Protein AF-A0A7X2CHA8-F1 (afdb_monomer)

Solvent-accessible surface area (backbone atoms only — not comparable to full-atom values): 5179 Å² total; per-residue (Å²): 128,92,78,74,70,72,36,65,40,58,51,26,51,75,64,74,45,67,42,48,70,70,47,46,53,48,45,53,74,69,47,77,62,49,55,95,88,59,5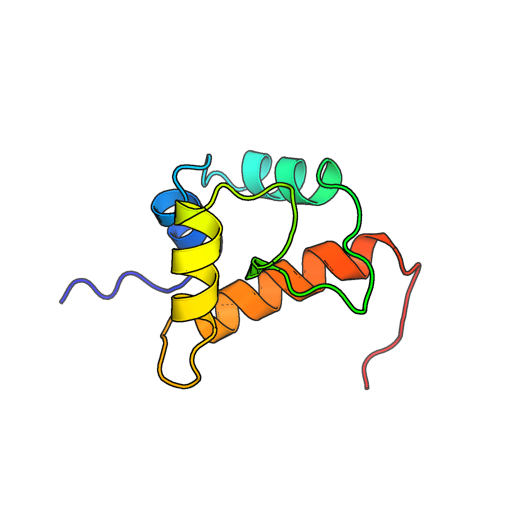3,70,45,72,40,86,90,49,51,76,68,44,20,49,53,42,53,58,25,58,34,92,89,30,77,38,26,65,43,54,48,51,53,41,50,58,33,44,45,76,70,53,89,80,79,82,88,129

Foldseek 3Di:
DPPPQQAQLVLCVVLVHHSDPVRLVVCLVVPAQDDPVDQPLRDPVGDPVNSVVLVVCCPPPHSNVVNSVVSNCSSNCVVDDDDDDD

Organism: NCBI:txid1608996

Nearest PDB structures (foldseek):
  2kp6-assembly1_A  TM=8.493E-01  e=4.875E-05  Chromobacterium violaceum

Sequence (86 aa):
MDDTPATLQTLFEQLGLDADQASIDAFILNTPTLAKDVKLADAPFWTPAQSQFLREGLAADSKWAIVIDDLNQLLHQIDEPNQPLH

Radius of gyration: 12.99 Å; Cα contacts (8 Å, |Δi|>4): 76; chains: 1; bounding box: 37×33×29 Å

InterPro domains:
  IPR021250 Protein of unknown function DUF2789 [PF10982] (1-75)
  IPR038086 DUF2789 superfamily [G3DSA:1.10.10.1130] (1-80)

Mean predicted aligned error: 6.27 Å

pLDDT: mean 83.78, std 13.81, range [42.19, 94.94]

Secondary structure (DSSP, 8-state):
-------HHHHHHHHTS--SHHHHHHHHHHSPPPPTTS-GGG-TTS-HHHHHHHHHHTSTT-TTHHHHHHHHHHHHHTT-S-----

Structure (mmCIF, N/CA/C/O backbone):
data_AF-A0A7X2CHA8-F1
#
_entry.id   AF-A0A7X2CHA8-F1
#
loop_
_atom_site.group_PDB
_atom_site.id
_atom_site.type_symbol
_atom_site.label_atom_id
_atom_site.label_alt_id
_atom_site.label_comp_id
_atom_site.label_asym_id
_atom_site.label_entity_id
_atom_site.label_seq_id
_atom_site.pdbx_PDB_ins_code
_atom_site.Cartn_x
_atom_site.Cartn_y
_atom_site.Cartn_z
_atom_site.occupancy
_atom_site.B_iso_or_equiv
_atom_site.auth_seq_id
_atom_site.auth_comp_id
_atom_site.auth_asym_id
_atom_site.auth_atom_id
_atom_site.pdbx_PDB_model_num
ATOM 1 N N . MET A 1 1 ? 25.141 -2.311 -11.836 1.00 54.84 1 MET A N 1
ATOM 2 C CA . MET A 1 1 ? 23.693 -2.441 -12.072 1.00 54.84 1 MET A CA 1
ATOM 3 C C . MET A 1 1 ? 23.054 -2.261 -10.716 1.00 54.84 1 MET A C 1
ATOM 5 O O . MET A 1 1 ? 23.578 -2.820 -9.762 1.00 54.84 1 MET A O 1
ATOM 9 N N . ASP A 1 2 ? 22.065 -1.380 -10.603 1.00 55.50 2 ASP A N 1
ATOM 10 C CA . ASP A 1 2 ? 21.322 -1.216 -9.354 1.00 55.50 2 ASP A CA 1
ATOM 11 C C . ASP A 1 2 ? 20.340 -2.393 -9.259 1.00 55.50 2 ASP A C 1
ATOM 13 O O . ASP A 1 2 ? 19.186 -2.306 -9.670 1.00 55.50 2 ASP A O 1
ATOM 17 N N . ASP A 1 3 ? 20.859 -3.551 -8.848 1.00 67.81 3 ASP A N 1
ATOM 18 C CA . ASP A 1 3 ? 20.087 -4.759 -8.540 1.00 67.81 3 ASP A CA 1
ATOM 19 C C . ASP A 1 3 ? 19.436 -4.592 -7.165 1.00 67.81 3 ASP A C 1
ATOM 21 O O . ASP A 1 3 ? 19.634 -5.400 -6.259 1.00 67.81 3 ASP A O 1
ATOM 25 N N . THR A 1 4 ? 18.703 -3.495 -6.968 1.00 72.75 4 THR A N 1
ATOM 26 C CA . THR A 1 4 ? 17.948 -3.316 -5.733 1.00 72.75 4 THR A CA 1
ATOM 27 C C . THR A 1 4 ? 16.841 -4.374 -5.716 1.00 72.75 4 THR A C 1
ATOM 29 O O . THR A 1 4 ? 15.964 -4.352 -6.592 1.00 72.75 4 THR A O 1
ATOM 32 N N . PRO A 1 5 ? 16.892 -5.338 -4.777 1.00 79.88 5 PRO A N 1
ATOM 33 C CA . PRO A 1 5 ? 15.947 -6.438 -4.747 1.00 79.88 5 PRO A CA 1
ATOM 34 C C . PRO A 1 5 ? 14.560 -5.896 -4.416 1.00 79.88 5 PRO A C 1
ATOM 36 O O . PRO A 1 5 ? 14.404 -5.095 -3.494 1.00 79.88 5 PRO A O 1
ATOM 39 N N . ALA A 1 6 ? 13.548 -6.359 -5.148 1.00 86.06 6 ALA A N 1
ATOM 40 C CA . ALA A 1 6 ? 12.167 -6.066 -4.808 1.00 86.06 6 ALA A CA 1
ATOM 41 C C . ALA A 1 6 ? 11.855 -6.749 -3.466 1.00 86.06 6 ALA A C 1
ATOM 43 O O . ALA A 1 6 ? 11.741 -7.969 -3.378 1.00 86.06 6 ALA A O 1
ATOM 44 N N . THR A 1 7 ? 11.762 -5.944 -2.414 1.00 92.88 7 THR A N 1
ATOM 45 C CA . THR A 1 7 ? 11.448 -6.347 -1.037 1.00 92.88 7 THR A CA 1
ATOM 46 C C . THR A 1 7 ? 10.395 -5.413 -0.451 1.00 92.88 7 THR A C 1
ATOM 48 O O . THR A 1 7 ? 10.217 -4.300 -0.955 1.00 92.88 7 THR A O 1
ATOM 51 N N . LEU A 1 8 ? 9.722 -5.823 0.629 1.00 91.62 8 LEU A N 1
ATOM 52 C CA . LEU A 1 8 ? 8.724 -4.982 1.305 1.00 91.62 8 LEU A CA 1
ATOM 53 C C . LEU A 1 8 ? 9.296 -3.618 1.710 1.00 91.62 8 LEU A C 1
ATOM 55 O O . LEU A 1 8 ? 8.640 -2.607 1.496 1.00 91.62 8 LEU A O 1
ATOM 59 N N . GLN A 1 9 ? 10.542 -3.580 2.193 1.00 93.69 9 GLN A N 1
ATOM 60 C CA . GLN A 1 9 ? 11.238 -2.334 2.528 1.00 93.69 9 GLN A CA 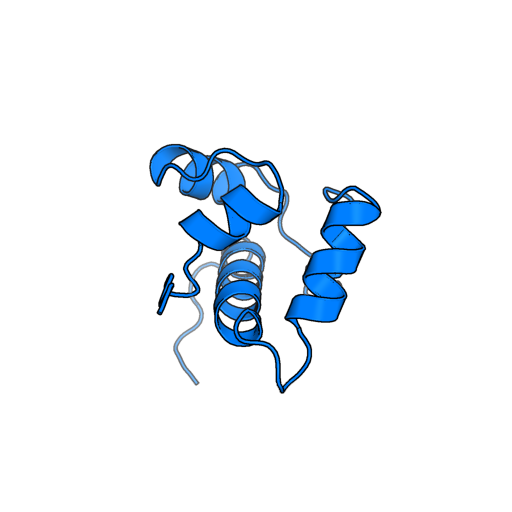1
ATOM 61 C C . GLN A 1 9 ? 11.288 -1.405 1.311 1.00 93.69 9 GLN A C 1
ATOM 63 O O . GLN A 1 9 ? 10.717 -0.321 1.328 1.00 93.69 9 GLN A O 1
ATOM 68 N N . THR A 1 10 ? 11.842 -1.885 0.197 1.00 92.94 10 THR A N 1
ATOM 69 C CA . THR A 1 10 ? 11.952 -1.081 -1.028 1.00 92.94 10 THR A CA 1
ATOM 70 C C . THR A 1 10 ? 10.590 -0.696 -1.614 1.00 92.94 10 THR A C 1
ATOM 72 O O . THR A 1 10 ? 10.459 0.375 -2.196 1.00 92.94 10 THR A O 1
ATOM 75 N N . LEU A 1 11 ? 9.556 -1.532 -1.441 1.00 93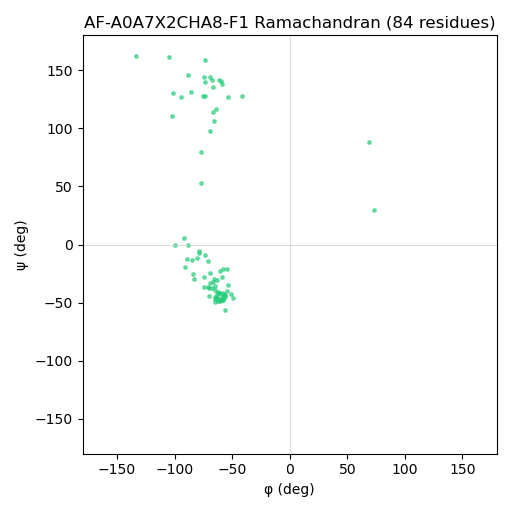.06 11 LEU A N 1
ATOM 76 C CA . LEU A 1 11 ? 8.186 -1.209 -1.840 1.00 93.06 11 LEU A CA 1
ATOM 77 C C . LEU A 1 11 ? 7.652 -0.035 -1.010 1.00 93.06 11 LEU A C 1
ATOM 79 O O . LEU A 1 11 ? 7.120 0.916 -1.575 1.00 93.06 11 LEU A O 1
ATOM 83 N N . PHE A 1 12 ? 7.835 -0.073 0.310 1.00 93.44 12 PHE A N 1
ATOM 84 C CA . PHE A 1 12 ? 7.428 1.000 1.216 1.00 93.44 12 PHE A CA 1
ATOM 85 C C . PHE A 1 12 ? 8.173 2.302 0.911 1.00 93.44 12 PHE A C 1
ATOM 87 O O . PHE A 1 12 ? 7.530 3.347 0.830 1.00 93.44 12 PHE A O 1
ATOM 94 N N . GLU A 1 13 ? 9.474 2.242 0.608 1.00 93.12 13 GLU A N 1
ATOM 95 C CA . GLU A 1 13 ? 10.239 3.414 0.160 1.00 93.12 13 GLU A CA 1
ATOM 96 C C . GLU A 1 13 ? 9.637 4.039 -1.110 1.00 93.12 13 GLU A C 1
ATOM 98 O O . GLU A 1 13 ? 9.481 5.258 -1.181 1.00 93.12 13 GLU A O 1
ATOM 103 N N . GLN A 1 14 ? 9.244 3.226 -2.103 1.00 92.69 14 GLN A N 1
ATOM 104 C CA . GLN A 1 14 ? 8.594 3.728 -3.326 1.00 92.69 14 GLN A CA 1
ATOM 105 C C . GLN A 1 14 ? 7.204 4.320 -3.061 1.00 92.69 14 GLN A C 1
ATOM 107 O O . GLN A 1 14 ? 6.795 5.265 -3.736 1.00 92.69 14 GLN A O 1
ATOM 112 N N . LEU A 1 15 ? 6.481 3.786 -2.077 1.00 92.31 15 LEU A N 1
ATOM 113 C CA . LEU A 1 15 ? 5.181 4.305 -1.648 1.00 92.31 15 LEU A CA 1
ATOM 114 C C . LEU A 1 15 ? 5.303 5.552 -0.754 1.00 92.31 15 LEU A C 1
ATOM 116 O O . LEU A 1 15 ? 4.281 6.176 -0.458 1.00 92.31 15 LEU A O 1
ATOM 120 N N . GLY A 1 16 ? 6.518 5.929 -0.341 1.00 92.62 16 GLY A N 1
ATOM 121 C CA . GLY A 1 16 ? 6.773 7.041 0.576 1.00 92.62 16 GLY A CA 1
ATOM 122 C C . GLY A 1 16 ? 6.392 6.738 2.028 1.00 92.62 16 GLY A C 1
ATOM 123 O O . GLY A 1 16 ? 5.989 7.645 2.753 1.00 92.62 16 GLY A O 1
ATOM 124 N N . LEU A 1 17 ? 6.466 5.468 2.426 1.00 92.50 17 LEU A N 1
ATOM 125 C CA . LEU A 1 17 ? 6.216 4.976 3.780 1.00 92.50 17 LEU A CA 1
ATOM 126 C C . LEU A 1 17 ? 7.536 4.630 4.474 1.00 92.50 17 LEU A C 1
ATOM 128 O O . LEU A 1 17 ? 8.552 4.388 3.821 1.00 92.50 17 LEU A O 1
ATOM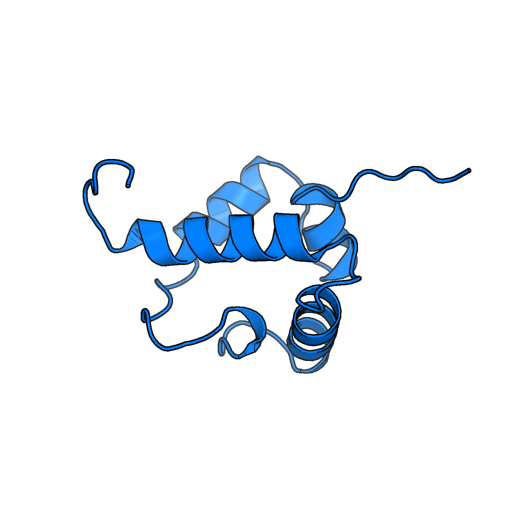 132 N N . ASP A 1 18 ? 7.498 4.541 5.801 1.00 94.06 18 ASP A N 1
ATOM 133 C CA . ASP A 1 18 ? 8.625 4.055 6.590 1.00 94.06 18 ASP A CA 1
ATOM 134 C C . ASP A 1 18 ? 8.918 2.582 6.267 1.00 94.06 18 ASP A C 1
ATOM 136 O O . ASP A 1 18 ? 8.097 1.694 6.506 1.00 94.06 18 ASP A O 1
ATOM 140 N N . ALA A 1 19 ? 10.106 2.335 5.721 1.00 92.94 19 ALA A N 1
ATOM 141 C CA . ALA A 1 19 ? 10.544 1.033 5.233 1.00 92.94 19 ALA A CA 1
ATOM 142 C C . ALA A 1 19 ? 11.283 0.186 6.278 1.00 92.94 19 ALA A C 1
ATOM 144 O O . ALA A 1 19 ? 11.789 -0.886 5.957 1.00 92.94 19 ALA A O 1
ATOM 145 N N . ASP A 1 20 ? 11.360 0.645 7.526 1.00 93.31 20 ASP A N 1
ATOM 146 C CA . ASP A 1 20 ? 11.919 -0.140 8.619 1.00 93.31 20 ASP A CA 1
ATOM 147 C C . ASP A 1 20 ? 11.009 -1.322 8.965 1.00 93.31 20 ASP A C 1
ATOM 149 O O . ASP A 1 20 ? 9.783 -1.198 8.995 1.00 93.31 20 ASP A O 1
ATOM 153 N N . GLN A 1 21 ? 11.603 -2.461 9.330 1.00 89.56 21 GLN A N 1
ATOM 154 C CA . GLN A 1 21 ? 10.857 -3.675 9.686 1.00 89.56 21 GLN A CA 1
ATOM 155 C C . GLN A 1 21 ? 9.762 -3.417 10.735 1.00 89.56 21 GLN A C 1
ATOM 157 O O . GLN A 1 21 ? 8.648 -3.909 10.595 1.00 89.56 21 GLN A O 1
ATOM 162 N N . ALA A 1 22 ? 10.061 -2.618 11.766 1.00 92.88 22 ALA A N 1
ATOM 163 C CA . ALA A 1 22 ? 9.098 -2.287 12.816 1.00 92.88 22 ALA A CA 1
ATOM 164 C C . ALA A 1 22 ? 7.906 -1.471 12.289 1.00 92.88 22 ALA A C 1
ATOM 166 O O . ALA A 1 22 ? 6.780 -1.668 12.744 1.00 92.88 22 ALA A O 1
ATOM 167 N N . SER A 1 23 ? 8.146 -0.576 11.328 1.00 92.75 23 SER A N 1
ATOM 168 C CA . SER A 1 23 ? 7.111 0.249 10.705 1.00 92.75 23 SER A CA 1
ATOM 169 C C . SER A 1 23 ? 6.249 -0.558 9.741 1.00 92.75 23 SER A C 1
ATOM 171 O O . SER A 1 23 ? 5.039 -0.360 9.712 1.00 92.75 23 SER A O 1
ATOM 173 N N . ILE A 1 24 ? 6.840 -1.509 9.012 1.00 91.44 24 ILE A N 1
ATOM 174 C CA . ILE A 1 24 ? 6.111 -2.436 8.136 1.00 91.44 24 ILE A CA 1
ATOM 175 C C . ILE A 1 24 ? 5.190 -3.339 8.964 1.00 91.44 24 ILE A C 1
ATOM 177 O O . ILE A 1 24 ? 3.998 -3.419 8.674 1.00 91.44 24 ILE A O 1
ATOM 181 N N . ASP A 1 25 ? 5.706 -3.962 10.028 1.00 89.81 25 ASP A N 1
ATOM 182 C CA . ASP A 1 25 ? 4.903 -4.775 10.953 1.00 89.81 25 ASP A CA 1
ATOM 183 C C . ASP A 1 25 ? 3.775 -3.948 11.576 1.00 89.81 25 ASP A C 1
ATOM 185 O O . ASP A 1 25 ? 2.614 -4.356 11.578 1.00 89.81 25 ASP A O 1
ATOM 189 N N . ALA A 1 26 ? 4.092 -2.743 12.061 1.00 90.50 26 ALA A N 1
ATOM 190 C CA . ALA A 1 26 ? 3.091 -1.843 12.610 1.00 90.50 26 ALA A CA 1
ATOM 191 C C . ALA A 1 26 ? 2.048 -1.450 11.557 1.00 90.50 26 ALA A C 1
ATOM 193 O O . ALA A 1 26 ? 0.864 -1.419 11.877 1.00 90.50 26 ALA A O 1
ATOM 194 N N . PHE A 1 27 ? 2.444 -1.173 10.314 1.00 90.19 27 PHE A N 1
ATOM 195 C CA . PHE A 1 27 ? 1.513 -0.871 9.231 1.00 90.19 27 PHE A CA 1
ATOM 196 C C . PHE A 1 27 ? 0.570 -2.043 8.987 1.00 90.19 27 PHE A C 1
ATOM 198 O O . PHE A 1 27 ? -0.638 -1.844 8.965 1.00 90.19 27 PHE A O 1
ATOM 205 N N . ILE A 1 28 ? 1.101 -3.258 8.867 1.00 87.12 28 ILE A N 1
ATOM 206 C CA . ILE A 1 28 ? 0.316 -4.476 8.662 1.00 87.12 28 ILE A CA 1
ATOM 207 C C . ILE A 1 28 ? -0.677 -4.673 9.820 1.00 87.12 28 ILE A C 1
ATOM 209 O O . ILE A 1 28 ? -1.866 -4.831 9.574 1.00 87.12 28 ILE A O 1
ATOM 213 N N . LEU A 1 29 ? -0.230 -4.547 11.074 1.00 86.00 29 LEU A N 1
ATOM 214 C CA . LEU A 1 29 ? -1.072 -4.716 12.268 1.00 86.00 29 LEU A CA 1
ATOM 215 C C . LEU A 1 29 ? -2.119 -3.607 12.472 1.00 86.00 29 LEU A C 1
ATOM 217 O O . LEU A 1 29 ? -3.181 -3.868 13.035 1.00 86.00 29 LEU A O 1
ATOM 221 N N . ASN A 1 30 ? -1.816 -2.366 12.081 1.00 86.31 30 ASN A N 1
ATOM 222 C CA . ASN A 1 30 ? -2.725 -1.224 12.245 1.00 86.31 30 ASN A CA 1
ATOM 223 C C . ASN A 1 30 ? -3.642 -1.012 11.036 1.00 86.31 30 ASN A C 1
ATOM 225 O O . ASN A 1 30 ? -4.657 -0.320 11.156 1.00 86.31 30 ASN A O 1
ATOM 229 N N . THR A 1 31 ? -3.292 -1.560 9.873 1.00 83.88 31 THR A N 1
ATOM 230 C CA . THR A 1 31 ? -4.116 -1.440 8.673 1.00 83.88 31 THR A CA 1
ATOM 231 C C . THR A 1 31 ? -5.340 -2.336 8.825 1.00 83.88 31 THR A C 1
ATOM 233 O O . THR A 1 31 ? -5.199 -3.520 9.130 1.00 83.88 31 THR A O 1
ATOM 236 N N . PRO A 1 32 ? -6.558 -1.798 8.630 1.00 76.56 32 PRO A N 1
ATOM 237 C CA . PRO A 1 32 ? -7.762 -2.607 8.691 1.00 76.56 32 PRO A CA 1
ATOM 238 C C . PRO A 1 32 ? -7.693 -3.723 7.652 1.00 76.56 32 PRO A C 1
ATOM 240 O O . PRO A 1 32 ? -7.285 -3.502 6.508 1.00 76.56 32 PRO A O 1
ATOM 243 N N . THR A 1 33 ? -8.123 -4.912 8.062 1.00 75.50 33 THR A N 1
ATOM 244 C CA . THR A 1 33 ? -8.145 -6.097 7.215 1.00 75.50 33 THR A CA 1
ATOM 245 C C . THR A 1 33 ? -8.891 -5.824 5.925 1.00 75.50 33 THR A C 1
ATOM 247 O O . THR A 1 33 ? -10.029 -5.341 5.910 1.00 75.50 33 THR A O 1
ATOM 250 N N . LEU A 1 34 ? -8.220 -6.118 4.816 1.00 79.69 34 LEU A N 1
ATOM 251 C CA . LEU A 1 34 ? -8.790 -5.917 3.501 1.00 79.69 34 LEU A CA 1
ATOM 252 C C . LEU A 1 34 ? -9.813 -7.028 3.244 1.00 79.69 34 LEU A C 1
ATOM 254 O O . LEU A 1 34 ? -9.512 -8.215 3.393 1.00 79.69 34 LEU A O 1
ATOM 258 N N . ALA A 1 35 ? -11.039 -6.663 2.864 1.00 78.56 35 ALA A N 1
ATOM 259 C CA . ALA A 1 35 ? -12.049 -7.658 2.513 1.00 78.56 35 ALA A CA 1
ATOM 260 C C . ALA A 1 35 ? -11.546 -8.504 1.333 1.00 78.56 35 ALA A C 1
ATOM 262 O O . ALA A 1 35 ? -10.966 -7.948 0.407 1.00 78.56 35 ALA A O 1
ATOM 263 N N . LYS A 1 36 ? -11.798 -9.821 1.331 1.00 73.44 36 LYS A N 1
ATOM 264 C CA . LYS A 1 36 ? -11.245 -10.766 0.332 1.00 73.44 36 LYS A CA 1
ATOM 265 C C . LYS A 1 36 ? -11.527 -10.405 -1.139 1.00 73.44 36 LYS A C 1
ATOM 267 O O . LYS A 1 36 ? -10.829 -10.883 -2.022 1.00 73.44 36 LYS A O 1
ATOM 272 N N . ASP A 1 37 ? -12.548 -9.590 -1.399 1.00 79.44 37 ASP A N 1
ATOM 273 C CA . ASP A 1 37 ? -12.931 -9.139 -2.747 1.00 79.44 37 ASP A CA 1
ATOM 274 C C . ASP A 1 37 ? -12.222 -7.836 -3.179 1.00 79.44 37 ASP A C 1
ATOM 276 O O . ASP A 1 37 ? -12.246 -7.451 -4.347 1.00 79.44 37 ASP A O 1
ATOM 280 N N . VAL A 1 38 ? -11.570 -7.140 -2.244 1.00 84.25 38 VAL A N 1
ATOM 281 C CA . VAL A 1 38 ? -10.897 -5.865 -2.496 1.00 84.25 38 VAL A CA 1
ATOM 282 C C . VAL A 1 38 ? -9.425 -6.119 -2.798 1.00 84.25 38 VAL A C 1
ATOM 284 O O . VAL A 1 38 ? -8.717 -6.746 -2.019 1.00 84.25 38 VAL A O 1
ATOM 287 N N . LYS A 1 39 ? -8.947 -5.591 -3.928 1.00 86.75 39 LYS A N 1
ATOM 288 C CA . LYS A 1 39 ? -7.530 -5.647 -4.307 1.00 86.75 39 LYS A CA 1
ATOM 289 C C . LYS A 1 39 ? -6.714 -4.668 -3.474 1.00 86.75 39 LYS A C 1
ATOM 291 O O . LYS A 1 39 ? -7.154 -3.535 -3.278 1.00 86.75 39 LYS A O 1
ATOM 296 N N . LEU A 1 40 ? -5.479 -5.034 -3.118 1.00 89.19 40 LEU A N 1
ATOM 297 C CA . LEU A 1 40 ? -4.570 -4.137 -2.398 1.00 89.19 40 LEU A CA 1
ATOM 298 C C . LEU A 1 40 ? -4.465 -2.753 -3.041 1.00 89.19 40 LEU A C 1
ATOM 300 O O . LEU A 1 40 ? -4.573 -1.749 -2.352 1.00 89.19 40 LEU A O 1
ATOM 304 N N . ALA A 1 41 ? -4.310 -2.684 -4.363 1.00 91.44 41 ALA A N 1
ATOM 305 C CA . ALA A 1 41 ? -4.145 -1.418 -5.075 1.00 91.44 41 ALA A CA 1
ATOM 306 C C . ALA A 1 41 ? -5.422 -0.549 -5.135 1.00 91.44 41 ALA A C 1
ATOM 308 O O . ALA A 1 41 ? -5.352 0.629 -5.485 1.00 91.44 41 ALA A O 1
ATOM 309 N N . ASP A 1 42 ? -6.584 -1.120 -4.812 1.00 89.56 42 ASP A N 1
ATOM 310 C CA . ASP A 1 42 ? -7.882 -0.438 -4.731 1.00 89.56 42 ASP A CA 1
ATOM 311 C C . ASP A 1 42 ? -8.264 -0.077 -3.286 1.00 89.56 42 ASP A C 1
ATOM 313 O O . ASP A 1 42 ? -9.32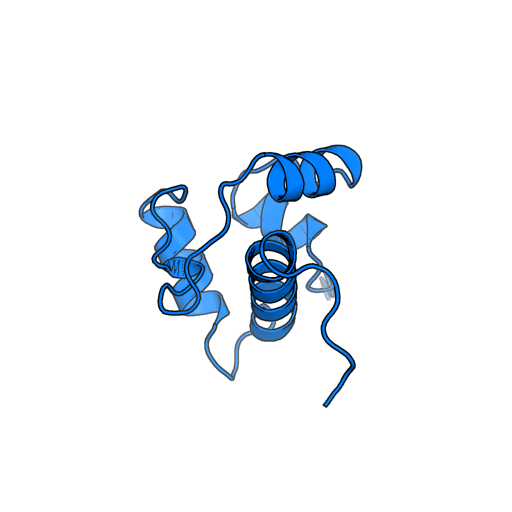5 0.504 -3.049 1.00 89.56 42 ASP A O 1
ATOM 317 N N . ALA A 1 43 ? -7.418 -0.414 -2.311 1.00 89.44 43 ALA A N 1
ATOM 318 C CA . ALA A 1 43 ? -7.731 -0.202 -0.913 1.00 89.44 43 ALA A CA 1
ATOM 319 C C . ALA A 1 43 ? -7.800 1.296 -0.546 1.00 89.44 43 ALA A C 1
ATOM 321 O O . ALA A 1 43 ? -6.970 2.089 -0.998 1.00 89.44 43 ALA A O 1
ATOM 322 N N . PRO A 1 44 ? -8.749 1.700 0.322 1.00 85.94 44 PRO A N 1
ATOM 323 C CA . PRO A 1 44 ? -9.011 3.109 0.621 1.00 85.94 44 PRO A CA 1
ATOM 324 C C . PRO A 1 44 ? -7.937 3.780 1.491 1.00 85.94 44 PRO A C 1
ATOM 326 O O . PRO A 1 44 ? -7.991 4.991 1.685 1.00 85.94 44 PRO A O 1
ATOM 329 N N . PHE A 1 45 ? -6.984 3.018 2.037 1.00 86.94 45 PHE A N 1
ATOM 330 C CA . PHE A 1 45 ? -5.855 3.561 2.799 1.00 86.94 45 PHE A CA 1
ATOM 331 C C . PHE A 1 45 ? -4.730 4.100 1.907 1.00 86.94 45 PHE A C 1
ATOM 333 O O . PHE A 1 45 ? -3.851 4.808 2.398 1.00 86.94 45 PHE A O 1
ATOM 340 N N . TRP A 1 46 ? -4.767 3.815 0.604 1.00 91.19 46 TRP A N 1
ATOM 341 C CA . TRP A 1 46 ? -3.809 4.349 -0.353 1.00 91.19 46 TRP A CA 1
ATOM 342 C C . TRP A 1 46 ? -4.244 5.688 -0.934 1.00 91.19 46 TRP A C 1
ATOM 344 O O . TRP A 1 46 ? -5.416 5.946 -1.212 1.00 91.19 46 TRP A O 1
ATOM 354 N N . THR A 1 47 ? -3.258 6.540 -1.195 1.00 93.69 47 THR A N 1
ATOM 355 C CA . THR A 1 47 ? -3.447 7.718 -2.044 1.00 93.69 47 THR A CA 1
ATOM 356 C C . THR A 1 47 ? -3.558 7.310 -3.520 1.00 93.69 47 THR A C 1
ATOM 358 O O . THR A 1 47 ? -3.033 6.264 -3.909 1.00 93.69 47 THR A O 1
ATOM 361 N N . PRO A 1 48 ? -4.148 8.149 -4.395 1.00 93.44 48 PRO A N 1
ATOM 362 C CA . PRO A 1 48 ? -4.257 7.843 -5.824 1.00 93.44 48 PRO A CA 1
ATOM 363 C C . PRO A 1 48 ? -2.919 7.495 -6.494 1.00 93.44 48 PRO A C 1
ATOM 365 O O . PRO A 1 48 ? -2.876 6.626 -7.361 1.00 93.44 48 PRO A O 1
ATOM 368 N N . ALA A 1 49 ? -1.825 8.137 -6.069 1.00 93.56 49 ALA A N 1
ATOM 369 C CA . ALA A 1 49 ? -0.485 7.870 -6.587 1.00 93.56 49 ALA A CA 1
ATOM 370 C C . ALA A 1 49 ? 0.047 6.495 -6.145 1.00 93.56 49 ALA A C 1
ATOM 372 O O . ALA A 1 49 ? 0.559 5.741 -6.969 1.00 93.56 49 ALA A O 1
ATOM 373 N N . GLN A 1 50 ? -0.128 6.139 -4.867 1.00 94.94 50 GLN A N 1
ATOM 374 C CA . GLN A 1 50 ? 0.254 4.827 -4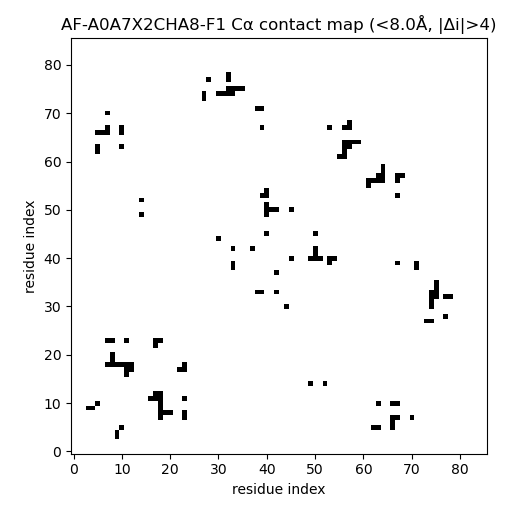.330 1.00 94.94 50 GLN A CA 1
ATOM 375 C C . GLN A 1 50 ? -0.561 3.703 -4.977 1.00 94.94 50 GLN A C 1
ATOM 377 O O . GLN A 1 50 ? 0.006 2.719 -5.443 1.00 94.94 50 GLN A O 1
ATOM 382 N N . SER A 1 51 ? -1.881 3.879 -5.088 1.00 94.00 51 SER A N 1
ATOM 383 C CA . SER A 1 51 ? -2.760 2.946 -5.796 1.00 94.00 51 SER A CA 1
ATOM 384 C C . SER A 1 51 ? -2.317 2.730 -7.237 1.00 94.00 51 SER A C 1
ATOM 386 O O . SER A 1 51 ? -2.276 1.593 -7.700 1.00 94.00 51 SER A O 1
ATOM 388 N N . GLN A 1 52 ? -1.972 3.799 -7.959 1.00 93.50 52 GLN A N 1
ATOM 389 C CA . GLN A 1 52 ? -1.495 3.684 -9.332 1.00 93.50 52 GLN A CA 1
ATOM 390 C C . GLN A 1 52 ? -0.195 2.874 -9.404 1.00 93.50 52 GLN A C 1
ATOM 392 O O . GLN A 1 52 ? -0.139 1.908 -10.164 1.00 93.50 52 GLN A O 1
ATOM 397 N N . PHE A 1 53 ? 0.787 3.195 -8.559 1.00 93.88 53 PHE A N 1
ATOM 398 C CA . PHE A 1 53 ? 2.042 2.449 -8.490 1.00 93.88 53 PHE A CA 1
ATOM 399 C C . PHE A 1 53 ? 1.813 0.962 -8.189 1.00 93.88 53 PHE A C 1
ATOM 401 O O . PHE A 1 53 ? 2.393 0.102 -8.844 1.00 93.88 53 PHE A O 1
ATOM 408 N N . LEU A 1 54 ? 0.925 0.638 -7.245 1.00 94.00 54 LEU A N 1
ATOM 409 C CA . LEU A 1 54 ? 0.578 -0.745 -6.915 1.00 94.00 54 LEU A CA 1
ATOM 410 C C . LEU A 1 54 ? -0.111 -1.462 -8.082 1.00 94.00 54 LEU A C 1
ATOM 412 O O . LEU A 1 54 ? 0.181 -2.627 -8.338 1.00 94.00 54 LEU A O 1
ATOM 416 N N . ARG A 1 55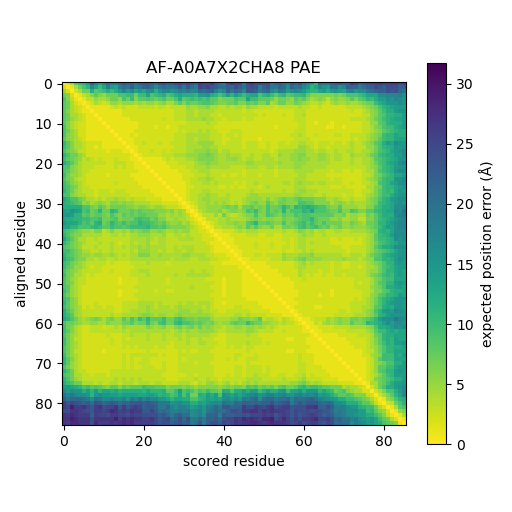 ? -0.992 -0.783 -8.828 1.00 92.88 55 ARG A N 1
ATOM 417 C CA . ARG A 1 55 ? -1.630 -1.354 -10.030 1.00 92.88 55 ARG A CA 1
ATOM 418 C C . ARG A 1 55 ? -0.605 -1.675 -11.114 1.00 92.88 55 ARG A C 1
ATOM 420 O O . ARG A 1 55 ? -0.690 -2.736 -11.722 1.00 92.88 55 ARG A O 1
ATOM 427 N N . GLU A 1 56 ? 0.354 -0.782 -11.343 1.00 93.50 56 GLU A N 1
ATOM 428 C CA . GLU A 1 56 ? 1.466 -1.008 -12.276 1.00 93.50 56 GLU A CA 1
ATOM 429 C C . GLU A 1 56 ? 2.406 -2.109 -11.762 1.00 93.50 56 GLU A C 1
ATOM 431 O O . GLU A 1 56 ? 2.885 -2.951 -12.521 1.00 93.50 56 GLU A O 1
ATOM 436 N N . GLY A 1 57 ? 2.621 -2.147 -10.449 1.00 91.75 57 GLY A N 1
ATOM 437 C CA . GLY A 1 57 ? 3.411 -3.148 -9.752 1.00 91.75 57 GLY A CA 1
ATOM 438 C C . GLY A 1 57 ? 2.821 -4.560 -9.802 1.00 91.75 57 GLY A C 1
ATOM 439 O O . GLY A 1 57 ? 3.579 -5.519 -9.811 1.00 91.75 57 GLY A O 1
ATOM 440 N N . LEU A 1 58 ? 1.495 -4.694 -9.890 1.00 90.25 58 LEU A N 1
ATOM 441 C CA . LEU A 1 58 ? 0.786 -5.972 -10.034 1.00 90.25 58 LEU A CA 1
ATOM 442 C C . LEU A 1 58 ? 0.809 -6.541 -11.461 1.00 90.25 58 LEU A C 1
ATOM 444 O O . LEU A 1 58 ? 0.301 -7.640 -11.687 1.00 90.25 58 LEU A O 1
ATOM 448 N N . ALA A 1 59 ? 1.351 -5.814 -12.442 1.00 90.50 59 ALA A N 1
ATOM 449 C CA . ALA A 1 59 ? 1.492 -6.345 -13.794 1.00 90.50 59 ALA A CA 1
ATOM 450 C C . ALA A 1 59 ? 2.401 -7.588 -13.795 1.00 90.50 59 ALA A C 1
ATOM 452 O O . ALA A 1 59 ? 3.411 -7.616 -13.099 1.00 90.50 59 ALA A O 1
ATOM 453 N N . ALA A 1 60 ? 2.072 -8.599 -14.608 1.00 80.56 60 ALA A N 1
ATOM 454 C CA . ALA A 1 60 ? 2.789 -9.881 -14.629 1.00 80.56 60 ALA A CA 1
ATOM 455 C C . ALA A 1 60 ? 4.294 -9.752 -14.953 1.00 80.56 60 ALA A C 1
ATOM 457 O O . ALA A 1 60 ? 5.093 -10.561 -14.492 1.00 80.56 60 ALA A O 1
ATOM 458 N N . ASP A 1 61 ? 4.681 -8.720 -15.706 1.00 89.12 61 ASP A N 1
ATOM 459 C CA . ASP A 1 61 ? 6.073 -8.406 -16.058 1.00 89.12 61 ASP A CA 1
ATOM 460 C C . ASP A 1 61 ? 6.777 -7.497 -15.034 1.00 89.12 61 ASP A C 1
ATOM 462 O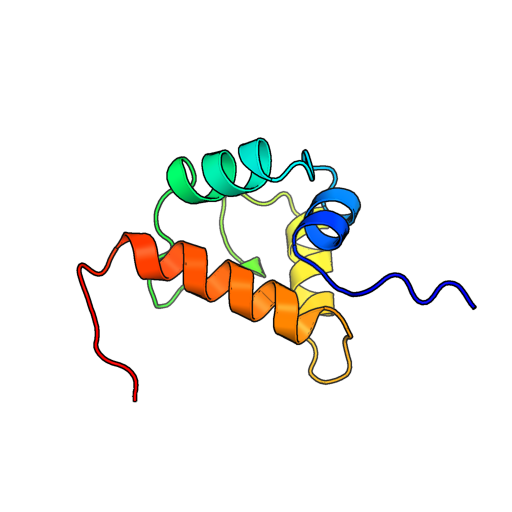 O . ASP A 1 61 ? 7.938 -7.12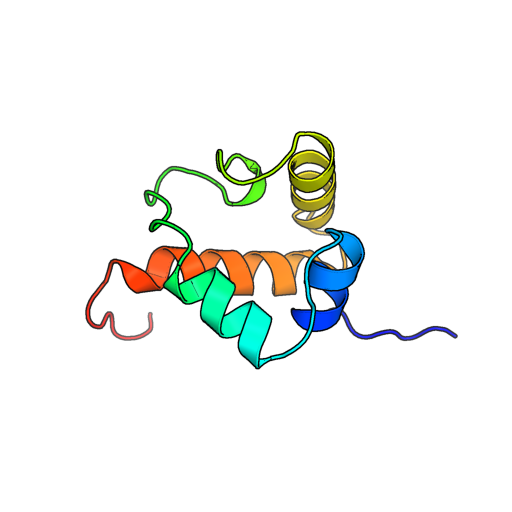1 -15.209 1.00 89.12 61 ASP A O 1
ATOM 466 N N . SER A 1 62 ? 6.082 -7.094 -13.970 1.00 90.31 62 SER A N 1
ATOM 467 C CA . SER A 1 62 ? 6.626 -6.179 -12.978 1.00 90.31 62 SER A CA 1
ATOM 468 C C . SER A 1 62 ? 7.409 -6.924 -11.910 1.00 90.31 62 SER A C 1
ATOM 470 O O . SER A 1 62 ? 6.920 -7.853 -11.268 1.00 90.31 62 SER A O 1
ATOM 472 N N . LYS A 1 63 ? 8.618 -6.434 -11.630 1.00 89.62 63 LYS A N 1
ATOM 473 C CA . LYS A 1 63 ? 9.454 -6.932 -10.526 1.00 89.62 63 LYS A CA 1
ATOM 474 C C . LYS A 1 63 ? 8.775 -6.829 -9.155 1.00 89.62 63 LYS A C 1
ATOM 476 O O . LYS A 1 63 ? 9.173 -7.521 -8.226 1.00 89.62 63 LYS A O 1
ATOM 481 N N . TRP A 1 64 ? 7.775 -5.957 -9.024 1.00 92.12 64 TRP A N 1
ATOM 482 C CA . TRP A 1 64 ? 7.053 -5.726 -7.778 1.00 92.12 64 TRP A CA 1
ATOM 483 C C . TRP A 1 64 ? 5.907 -6.708 -7.546 1.00 92.12 64 TRP A C 1
ATOM 485 O O . TRP A 1 64 ? 5.433 -6.789 -6.418 1.00 92.12 64 TRP A O 1
ATOM 495 N N . ALA A 1 65 ? 5.489 -7.471 -8.561 1.00 91.62 65 ALA A N 1
ATOM 496 C CA . ALA A 1 65 ? 4.293 -8.306 -8.488 1.00 91.62 65 ALA A CA 1
ATOM 497 C C . ALA A 1 65 ? 4.340 -9.285 -7.308 1.00 91.62 65 ALA A C 1
ATOM 499 O O . ALA A 1 65 ? 3.375 -9.388 -6.561 1.00 91.62 65 ALA A O 1
ATOM 500 N N . ILE A 1 66 ? 5.493 -9.926 -7.089 1.00 90.44 66 ILE A N 1
ATOM 501 C CA . ILE A 1 66 ? 5.703 -10.879 -5.989 1.00 90.44 66 ILE A CA 1
ATOM 502 C C . ILE A 1 66 ? 5.602 -10.186 -4.624 1.00 90.44 66 ILE A C 1
ATOM 504 O O . ILE A 1 66 ? 4.942 -10.685 -3.723 1.00 90.44 66 ILE A O 1
ATOM 508 N N . VAL A 1 67 ? 6.235 -9.022 -4.466 1.00 92.88 67 VAL A N 1
ATOM 509 C CA . VAL A 1 67 ? 6.265 -8.286 -3.189 1.00 92.88 67 VAL A CA 1
ATOM 510 C C . VAL A 1 67 ? 4.898 -7.703 -2.847 1.00 92.88 67 VAL A C 1
ATOM 512 O O . VAL A 1 67 ? 4.501 -7.662 -1.688 1.00 92.88 67 VAL A O 1
ATOM 515 N N . ILE A 1 68 ? 4.180 -7.225 -3.861 1.00 92.38 68 ILE A N 1
ATOM 516 C CA . ILE A 1 68 ? 2.837 -6.680 -3.689 1.00 92.38 68 ILE A CA 1
ATOM 517 C C . ILE A 1 68 ? 1.849 -7.808 -3.375 1.00 92.38 68 ILE A C 1
ATOM 519 O O . ILE A 1 68 ? 0.961 -7.598 -2.552 1.00 92.38 68 ILE A O 1
ATOM 523 N N . ASP A 1 69 ? 2.011 -8.994 -3.974 1.00 89.75 69 ASP A N 1
ATOM 524 C CA . ASP A 1 69 ? 1.226 -10.180 -3.608 1.00 89.75 69 ASP A CA 1
ATOM 525 C C . ASP A 1 69 ? 1.487 -10.601 -2.155 1.00 89.75 69 ASP A C 1
ATOM 527 O O . ASP A 1 69 ? 0.536 -10.802 -1.405 1.00 89.75 69 ASP A O 1
ATOM 531 N N . ASP A 1 70 ? 2.750 -10.627 -1.724 1.00 90.19 70 ASP A N 1
ATOM 532 C CA . ASP A 1 70 ? 3.133 -10.931 -0.340 1.00 90.19 70 ASP A CA 1
ATOM 533 C C . ASP A 1 70 ? 2.486 -9.950 0.656 1.00 90.19 70 ASP A C 1
ATOM 535 O O . ASP A 1 70 ? 1.807 -10.362 1.598 1.00 90.19 70 ASP A O 1
ATOM 539 N N . LEU A 1 71 ? 2.569 -8.641 0.382 1.00 90.56 71 LEU A N 1
ATOM 540 C CA . LEU A 1 71 ? 1.895 -7.618 1.188 1.00 90.56 71 LEU A CA 1
ATOM 541 C C . LEU A 1 71 ? 0.370 -7.803 1.201 1.00 90.56 71 LEU A C 1
ATOM 543 O O . LEU A 1 71 ? -0.266 -7.655 2.246 1.00 90.56 71 LEU A O 1
ATOM 547 N N . ASN A 1 72 ? -0.226 -8.124 0.050 1.00 89.31 72 ASN A N 1
ATOM 548 C CA . ASN A 1 72 ? -1.657 -8.386 -0.062 1.00 89.31 72 ASN A CA 1
ATOM 549 C C . ASN A 1 72 ? -2.052 -9.573 0.828 1.00 89.31 72 ASN A C 1
ATOM 551 O O . ASN A 1 72 ? -2.990 -9.463 1.616 1.00 89.31 72 ASN A O 1
ATOM 555 N N . GLN A 1 73 ? -1.305 -10.677 0.770 1.00 86.75 73 GLN A N 1
ATOM 556 C CA . GLN A 1 73 ? -1.541 -11.842 1.617 1.00 86.75 73 GLN A CA 1
ATOM 557 C C . GLN A 1 73 ? -1.427 -11.504 3.104 1.00 86.75 73 GLN A C 1
ATOM 559 O O . GLN A 1 73 ? -2.324 -11.869 3.857 1.00 86.75 73 GLN A O 1
ATOM 564 N N . LEU A 1 74 ? -0.398 -10.765 3.526 1.00 87.00 74 LEU A N 1
ATOM 565 C CA . LEU A 1 74 ? -0.229 -10.355 4.926 1.00 87.00 74 LEU A CA 1
ATOM 566 C C . LEU A 1 74 ? -1.439 -9.557 5.441 1.00 87.00 74 LEU A C 1
ATOM 568 O O . LEU A 1 74 ? -1.926 -9.812 6.542 1.00 87.00 74 LEU A O 1
ATOM 572 N N . LEU A 1 75 ? -1.979 -8.647 4.626 1.00 86.00 75 LEU A N 1
ATOM 573 C CA . LEU A 1 75 ? -3.132 -7.814 4.988 1.00 86.00 75 LEU A CA 1
ATOM 574 C C . LEU A 1 75 ? -4.471 -8.567 4.980 1.00 86.00 75 LEU A C 1
ATOM 576 O O . LEU A 1 75 ? -5.380 -8.199 5.726 1.00 86.00 75 LEU A O 1
ATOM 580 N N . HIS A 1 76 ? -4.611 -9.616 4.166 1.00 82.31 76 HIS A N 1
ATOM 581 C CA . HIS A 1 76 ? -5.787 -10.494 4.195 1.00 82.31 76 HIS A CA 1
ATOM 582 C C . HIS A 1 76 ? -5.693 -11.578 5.282 1.00 82.31 76 HIS A C 1
ATOM 584 O O . HIS A 1 76 ? -6.721 -11.993 5.814 1.00 82.31 76 HIS A O 1
ATOM 590 N N . GLN A 1 77 ? -4.485 -12.028 5.641 1.00 73.00 77 GLN A N 1
ATOM 591 C CA . GLN A 1 77 ? -4.268 -13.075 6.647 1.00 73.00 77 GLN A CA 1
ATOM 592 C C . GLN A 1 77 ? -4.604 -12.623 8.072 1.00 73.00 77 GLN A C 1
ATOM 594 O O . GLN A 1 77 ? -4.961 -13.463 8.891 1.00 73.00 77 GLN A O 1
ATOM 599 N N . ILE A 1 78 ? -4.557 -11.320 8.374 1.00 64.75 78 ILE A N 1
ATOM 600 C CA . ILE A 1 78 ? -4.918 -10.801 9.707 1.00 64.75 78 ILE A CA 1
ATOM 601 C C . ILE A 1 78 ? -6.378 -11.123 10.090 1.00 64.75 78 ILE A C 1
ATOM 603 O O . ILE A 1 78 ? -6.691 -11.190 11.278 1.00 64.75 78 ILE A O 1
ATOM 607 N N . ASP A 1 79 ? -7.265 -11.374 9.118 1.00 57.16 79 ASP A N 1
ATOM 608 C CA . ASP A 1 79 ? -8.673 -11.721 9.374 1.00 57.16 79 ASP A CA 1
ATOM 609 C C . ASP A 1 79 ? -8.876 -13.219 9.654 1.00 57.16 79 ASP A C 1
ATOM 611 O O . ASP A 1 79 ? -9.832 -13.602 10.328 1.00 57.16 79 ASP A O 1
ATOM 615 N N . GLU A 1 80 ? -7.983 -14.088 9.167 1.00 51.12 80 GLU A N 1
ATOM 616 C CA . GLU A 1 80 ? -8.162 -15.536 9.282 1.00 51.12 80 GLU A CA 1
ATOM 617 C C . GLU A 1 80 ? -7.292 -16.130 10.398 1.00 51.12 80 GLU A C 1
ATOM 619 O O . GLU A 1 80 ? -6.075 -16.254 10.244 1.00 51.12 80 GLU A O 1
ATOM 624 N N . PRO A 1 81 ? -7.885 -16.600 11.516 1.00 49.97 81 PRO A N 1
ATOM 625 C CA . PRO A 1 81 ? -7.156 -17.424 12.459 1.00 49.97 81 PRO A CA 1
ATOM 626 C C . PRO A 1 81 ? -6.899 -18.775 11.784 1.00 49.97 81 PRO A C 1
ATOM 628 O O . PRO A 1 81 ? -7.753 -19.656 11.807 1.00 49.97 81 PRO A O 1
ATOM 631 N N . ASN A 1 82 ? -5.704 -18.950 11.215 1.00 44.19 82 ASN A N 1
ATOM 632 C CA . ASN A 1 82 ? -5.138 -20.251 10.857 1.00 44.19 82 ASN A CA 1
ATOM 633 C C . ASN A 1 82 ? -5.844 -20.988 9.689 1.00 44.19 82 ASN A C 1
ATOM 635 O O . ASN A 1 82 ? -6.685 -21.861 9.914 1.00 44.19 82 ASN A O 1
ATOM 639 N N . GLN A 1 83 ? -5.424 -20.732 8.441 1.00 50.00 83 GLN A N 1
ATOM 640 C CA . GLN A 1 83 ? -5.681 -21.648 7.316 1.00 50.00 83 GLN A CA 1
ATOM 641 C C . GLN A 1 83 ? -4.433 -22.495 6.987 1.00 50.00 83 GLN A C 1
ATOM 643 O O . GLN A 1 83 ? -3.341 -21.941 6.859 1.00 50.00 83 GLN A O 1
ATOM 648 N N . PRO A 1 84 ? -4.553 -23.833 6.853 1.00 51.91 84 PRO A N 1
ATOM 649 C CA . PRO A 1 84 ? -3.460 -24.685 6.398 1.00 51.91 84 PRO A CA 1
ATOM 650 C C . PRO A 1 84 ? -3.228 -24.500 4.890 1.00 51.91 84 PRO A C 1
ATOM 652 O O . PRO A 1 84 ? -4.185 -24.406 4.124 1.00 51.91 84 PRO A O 1
ATOM 655 N N . LEU A 1 85 ? -1.949 -24.477 4.498 1.00 43.25 85 LEU A N 1
ATOM 656 C CA . LEU A 1 85 ? -1.445 -24.409 3.119 1.00 43.25 85 LEU A CA 1
ATOM 657 C C . LEU A 1 85 ? -2.239 -25.314 2.157 1.00 43.25 85 LEU A C 1
ATOM 659 O O . LEU A 1 85 ? -2.362 -26.516 2.419 1.00 43.25 85 LEU A O 1
ATOM 663 N N . HIS A 1 86 ? -2.719 -24.749 1.044 1.00 42.19 86 HIS A N 1
ATOM 664 C CA . HIS A 1 86 ? -3.041 -25.524 -0.157 1.00 42.19 86 HIS A CA 1
ATOM 665 C C . HIS A 1 86 ? -1.848 -25.511 -1.110 1.00 42.19 86 HIS A C 1
ATOM 667 O O . HIS A 1 86 ? -1.291 -24.410 -1.317 1.00 42.19 86 HIS A O 1
#